Protein AF-A0A960EH08-F1 (afdb_monomer_lite)

Sequence (120 aa):
MRWGRVERCQGYRLWIGGPVPPGADAWTLGTLVIVREASAGSAHLLAHELEHVRQYEQLGMVGFLVRYLGDYLALRLRGWGHRPAYRRIPAEATAEWRARRAIGLGVVTGPELRSPTGPA

Structure (mmCIF, N/CA/C/O backbone):
data_AF-A0A960EH08-F1
#
_entry.id   AF-A0A960EH08-F1
#
loop_
_atom_site.group_PDB
_atom_site.id
_atom_site.type_symbol
_atom_site.label_atom_id
_atom_site.label_alt_id
_atom_site.label_comp_id
_atom_site.label_asym_id
_atom_site.label_entity_id
_atom_site.label_seq_id
_atom_site.pdbx_PDB_ins_code
_atom_site.Cartn_x
_atom_site.Cartn_y
_atom_site.Cartn_z
_atom_site.occupancy
_atom_site.B_iso_or_equiv
_atom_site.auth_seq_id
_atom_site.auth_comp_id
_atom_site.auth_asym_id
_atom_site.auth_atom_id
_atom_site.pdbx_PDB_model_num
ATOM 1 N N . MET A 1 1 ? -0.798 -22.521 15.499 1.00 53.31 1 MET A N 1
ATOM 2 C CA . MET A 1 1 ? -0.963 -21.250 14.760 1.00 53.31 1 MET A CA 1
ATOM 3 C C . MET A 1 1 ? -2.203 -20.559 15.305 1.00 53.31 1 MET A C 1
ATOM 5 O O . MET A 1 1 ? -3.285 -21.114 15.168 1.00 53.31 1 MET A O 1
ATOM 9 N N . ARG A 1 2 ? -2.055 -19.430 16.013 1.00 61.81 2 ARG A N 1
ATOM 10 C CA . ARG A 1 2 ? -3.208 -18.615 16.429 1.00 61.81 2 ARG A CA 1
ATOM 11 C C . ARG A 1 2 ? -3.669 -17.874 15.177 1.00 61.81 2 ARG A C 1
ATOM 13 O O . ARG A 1 2 ? -3.006 -16.941 14.744 1.00 61.81 2 ARG A O 1
ATOM 20 N N . TRP A 1 3 ? -4.735 -18.355 14.550 1.00 67.62 3 TRP A N 1
ATOM 21 C CA . TRP A 1 3 ? -5.437 -17.602 13.518 1.00 67.62 3 TRP A CA 1
ATOM 22 C C . TRP A 1 3 ? -6.000 -16.377 14.232 1.00 67.62 3 TRP A C 1
ATOM 24 O O . TRP A 1 3 ? -6.779 -16.531 15.169 1.00 67.62 3 TRP A O 1
ATOM 34 N N . GLY A 1 4 ? -5.477 -15.191 13.930 1.00 81.94 4 GLY A N 1
ATOM 35 C CA . GLY A 1 4 ? -5.832 -13.978 14.657 1.00 81.94 4 GLY A CA 1
ATOM 36 C C . GLY A 1 4 ? -7.312 -13.576 14.520 1.00 81.94 4 GLY A C 1
ATOM 37 O O . GLY A 1 4 ? -8.150 -14.358 14.080 1.00 81.94 4 GLY A O 1
ATOM 38 N N . ARG A 1 5 ? -7.664 -12.346 14.897 1.00 91.25 5 ARG A N 1
ATOM 39 C CA . ARG A 1 5 ? -9.064 -11.881 14.949 1.00 91.25 5 ARG A CA 1
ATOM 40 C C . ARG A 1 5 ? -9.444 -11.046 13.727 1.00 91.25 5 ARG A C 1
ATOM 42 O O . ARG A 1 5 ? -8.608 -10.314 13.204 1.00 91.25 5 ARG A O 1
ATOM 49 N N . VAL A 1 6 ? -10.703 -11.133 13.300 1.00 92.50 6 VAL A N 1
ATOM 50 C CA . VAL A 1 6 ? -11.250 -10.323 12.200 1.00 92.50 6 VAL A CA 1
ATOM 51 C C . VAL A 1 6 ? -12.266 -9.336 12.756 1.00 92.50 6 VAL A C 1
ATOM 53 O O . VAL A 1 6 ? -13.273 -9.733 13.337 1.00 92.50 6 VAL A O 1
ATOM 56 N N . GLU A 1 7 ? -12.012 -8.054 12.540 1.00 93.12 7 GLU A N 1
ATOM 57 C CA . GLU A 1 7 ? -12.885 -6.945 12.900 1.00 93.12 7 GLU A CA 1
ATOM 58 C C . GLU A 1 7 ? -13.563 -6.409 11.629 1.00 93.12 7 GLU A C 1
ATOM 60 O O . GLU A 1 7 ? -12.944 -6.289 10.567 1.00 93.12 7 GLU A O 1
ATOM 65 N N . ARG A 1 8 ? -14.868 -6.126 11.706 1.00 91.25 8 ARG A N 1
ATOM 66 C CA . ARG A 1 8 ? -15.603 -5.464 10.620 1.00 91.25 8 ARG A CA 1
ATOM 67 C C . ARG A 1 8 ? -15.666 -3.976 10.919 1.00 91.25 8 ARG A C 1
ATOM 69 O O . ARG A 1 8 ? -16.291 -3.574 11.896 1.00 91.25 8 ARG A O 1
ATOM 76 N N . CYS A 1 9 ? -15.051 -3.184 10.058 1.00 89.88 9 CYS A N 1
ATOM 77 C CA . CYS A 1 9 ? -15.088 -1.733 10.111 1.00 89.88 9 CYS A CA 1
ATOM 78 C C . CYS A 1 9 ? -16.018 -1.210 9.007 1.00 89.88 9 CYS A C 1
ATOM 80 O O . CYS A 1 9 ? -16.412 -1.941 8.094 1.00 89.88 9 CYS A O 1
ATOM 82 N N . GLN A 1 10 ? -16.400 0.063 9.078 1.00 87.81 10 GLN A N 1
ATOM 83 C CA . GLN A 1 10 ? -17.166 0.677 7.994 1.00 87.81 10 GLN A CA 1
ATOM 84 C C . GLN A 1 10 ? -16.272 0.795 6.750 1.00 87.81 10 GLN A C 1
ATOM 86 O O . GLN A 1 10 ? -15.239 1.456 6.793 1.00 87.81 10 GLN A O 1
ATOM 91 N N . GLY A 1 11 ? -16.648 0.114 5.665 1.00 87.50 11 GLY A N 1
ATOM 92 C CA . GLY A 1 11 ? -15.927 0.129 4.383 1.00 87.50 11 GLY A CA 1
ATOM 93 C C . GLY A 1 11 ? -14.817 -0.919 4.220 1.00 87.50 11 GLY A C 1
ATOM 94 O O . GLY A 1 11 ? -14.390 -1.173 3.100 1.00 87.50 11 GLY A O 1
ATOM 95 N N . TYR A 1 12 ? -14.371 -1.594 5.286 1.00 93.00 12 TYR A N 1
ATOM 96 C CA . TYR A 1 12 ? -13.305 -2.603 5.191 1.00 93.00 12 TYR A CA 1
ATOM 97 C C . TYR A 1 12 ? -13.356 -3.651 6.313 1.00 93.00 12 TYR A C 1
ATOM 99 O O . TYR A 1 12 ? -14.018 -3.489 7.338 1.00 93.00 12 TYR A O 1
ATOM 107 N N . ARG A 1 13 ? -12.645 -4.762 6.120 1.00 95.38 13 ARG A N 1
ATOM 108 C CA . ARG A 1 13 ? -12.419 -5.806 7.127 1.00 95.38 13 ARG A CA 1
ATOM 109 C C . ARG A 1 13 ? -10.963 -5.772 7.553 1.00 95.38 13 ARG A C 1
ATOM 111 O O . ARG A 1 13 ? -10.090 -5.773 6.693 1.00 95.38 13 ARG A O 1
ATOM 118 N N . LEU A 1 14 ? -10.712 -5.796 8.855 1.00 94.81 14 LEU A N 1
ATOM 119 C CA . LEU A 1 14 ? -9.374 -5.803 9.430 1.00 94.81 14 LEU A CA 1
ATOM 120 C C . LEU A 1 14 ? -9.086 -7.171 10.048 1.00 94.81 14 LEU A C 1
ATOM 122 O O . LEU A 1 14 ? -9.732 -7.570 11.012 1.00 94.81 14 LEU A O 1
ATOM 126 N N . TRP A 1 15 ? -8.113 -7.899 9.510 1.00 95.31 15 TRP A N 1
ATOM 127 C CA . TRP A 1 15 ? -7.642 -9.162 10.070 1.00 95.31 15 TRP A CA 1
ATOM 128 C C . TRP A 1 15 ? -6.317 -8.958 10.803 1.00 95.31 15 TRP A C 1
ATOM 130 O O . TRP A 1 15 ? -5.258 -8.821 10.193 1.00 95.31 15 TRP A O 1
ATOM 140 N N . ILE A 1 16 ? -6.375 -8.979 12.130 1.00 93.44 16 ILE A N 1
ATOM 141 C CA . ILE A 1 16 ? -5.227 -8.799 13.018 1.00 93.44 16 ILE A CA 1
ATOM 142 C C . ILE A 1 16 ? -4.640 -10.158 13.364 1.00 93.44 16 ILE A C 1
ATOM 144 O O . ILE A 1 16 ? -5.350 -11.004 13.897 1.00 93.44 16 ILE A O 1
ATOM 148 N N . GLY A 1 17 ? -3.347 -10.357 13.111 1.00 90.25 17 GLY A N 1
ATOM 149 C CA . GLY A 1 17 ? -2.667 -11.641 13.313 1.00 90.25 17 GLY A CA 1
ATOM 150 C C . GLY A 1 17 ? -2.930 -12.652 12.191 1.00 90.25 17 GLY A C 1
ATOM 151 O O . GLY A 1 17 ? -2.765 -13.854 12.395 1.00 90.25 17 GLY A O 1
ATOM 152 N N . GLY A 1 18 ? -3.380 -12.179 11.024 1.00 87.12 18 GLY A N 1
ATOM 153 C CA . GLY A 1 18 ? -3.505 -12.990 9.814 1.00 87.12 18 GLY A CA 1
ATOM 154 C C . GLY A 1 18 ? -2.160 -13.224 9.109 1.00 87.12 18 GLY A C 1
ATOM 155 O O . GLY A 1 18 ? -1.129 -12.685 9.525 1.00 87.12 18 GLY A O 1
ATOM 156 N N . PRO A 1 19 ? -2.142 -14.035 8.037 1.00 88.25 19 PRO A N 1
ATOM 157 C CA . PRO A 1 19 ? -0.931 -14.285 7.266 1.00 88.25 19 PRO A CA 1
ATOM 158 C C . PRO A 1 19 ? -0.508 -13.015 6.516 1.00 88.25 19 PRO A C 1
ATOM 160 O O . PRO A 1 19 ? -1.241 -12.499 5.673 1.00 88.25 19 PRO A O 1
ATOM 163 N N . VAL A 1 20 ? 0.695 -12.529 6.819 1.00 88.50 20 VAL A N 1
ATOM 164 C CA . VAL A 1 20 ? 1.338 -11.410 6.119 1.00 88.50 20 VAL A CA 1
ATOM 165 C C . VAL A 1 20 ? 2.650 -11.917 5.512 1.00 88.50 20 VAL A C 1
ATOM 167 O O . VAL A 1 20 ? 3.404 -12.593 6.229 1.00 88.50 20 VAL A O 1
ATOM 170 N N . PRO A 1 21 ? 2.943 -11.617 4.231 1.00 84.44 21 PRO A N 1
ATOM 171 C CA . PRO A 1 21 ? 4.178 -12.037 3.577 1.00 84.44 21 PRO A CA 1
ATOM 172 C C . PRO A 1 21 ? 5.446 -11.670 4.373 1.00 84.44 21 PRO A C 1
ATOM 174 O O . PRO A 1 21 ? 5.474 -10.642 5.059 1.00 84.44 21 PRO A O 1
ATOM 177 N N . PRO A 1 22 ? 6.521 -12.478 4.290 1.00 81.88 22 PRO A N 1
ATOM 178 C CA . PRO A 1 22 ? 7.802 -12.131 4.895 1.00 81.88 22 PRO A CA 1
ATOM 179 C C . PRO A 1 22 ? 8.301 -10.772 4.389 1.00 81.88 22 PRO A C 1
ATOM 181 O O . PRO A 1 22 ? 8.348 -10.533 3.185 1.00 81.88 22 PRO A O 1
ATOM 184 N N . GLY A 1 23 ? 8.685 -9.885 5.310 1.00 83.31 23 GLY A N 1
ATOM 185 C CA . GLY A 1 23 ? 9.169 -8.539 4.984 1.00 83.31 23 GLY A CA 1
ATOM 186 C C . GLY A 1 23 ? 8.090 -7.455 4.879 1.00 83.31 23 GLY A C 1
ATOM 187 O O . GLY A 1 23 ? 8.449 -6.303 4.647 1.00 83.31 23 GLY A O 1
ATOM 188 N N . ALA A 1 24 ? 6.814 -7.797 5.087 1.00 87.25 24 ALA A N 1
ATOM 189 C CA . ALA A 1 24 ? 5.713 -6.845 5.224 1.00 87.25 24 ALA A CA 1
ATOM 190 C C . ALA A 1 24 ? 5.060 -6.942 6.616 1.00 87.25 24 ALA A C 1
ATOM 192 O O . ALA A 1 24 ? 5.054 -8.006 7.250 1.00 87.25 24 ALA A O 1
ATOM 193 N N . ASP A 1 25 ? 4.491 -5.830 7.080 1.00 91.31 25 ASP A N 1
ATOM 194 C CA . ASP A 1 25 ? 3.759 -5.741 8.353 1.00 91.31 25 ASP A CA 1
ATOM 195 C C . ASP A 1 25 ? 2.240 -5.715 8.166 1.00 91.31 25 ASP A C 1
ATOM 197 O O . ASP A 1 25 ? 1.497 -6.101 9.074 1.00 91.31 25 ASP A O 1
ATOM 201 N N . ALA A 1 26 ? 1.793 -5.340 6.970 1.00 93.25 26 ALA A N 1
ATOM 202 C CA . ALA A 1 26 ? 0.421 -5.438 6.517 1.00 93.25 26 ALA A CA 1
ATOM 203 C C . ALA A 1 26 ? 0.358 -5.571 4.988 1.00 93.25 26 ALA A C 1
ATOM 205 O O . ALA A 1 26 ? 1.374 -5.446 4.301 1.00 93.25 26 ALA A O 1
ATOM 206 N N . TRP A 1 27 ? -0.827 -5.906 4.486 1.00 94.44 27 TRP A N 1
ATOM 207 C CA . TRP A 1 27 ? -1.172 -5.848 3.069 1.00 94.44 27 TRP A CA 1
ATOM 208 C C . TRP A 1 27 ? -2.689 -5.769 2.889 1.00 94.44 27 TRP A C 1
ATOM 210 O O . TRP A 1 27 ? -3.461 -6.249 3.730 1.00 94.44 27 TRP A O 1
ATOM 220 N N . THR A 1 28 ? -3.101 -5.203 1.757 1.00 94.31 28 THR A N 1
ATOM 221 C CA . THR A 1 28 ? -4.506 -4.991 1.407 1.00 94.31 28 THR A CA 1
ATOM 222 C C . THR A 1 28 ? -4.902 -5.775 0.162 1.00 94.31 28 THR A C 1
ATOM 224 O O . THR A 1 28 ? -4.229 -5.736 -0.871 1.00 94.31 28 THR A O 1
ATOM 227 N N . LEU A 1 29 ? -6.050 -6.447 0.241 1.00 92.69 29 LEU A N 1
ATOM 228 C CA . LEU A 1 29 ? -6.687 -7.150 -0.865 1.00 92.69 29 LEU A CA 1
ATOM 229 C C . LEU A 1 29 ? -8.155 -6.723 -0.979 1.00 92.69 29 LEU A C 1
ATOM 231 O O . LEU A 1 29 ? -9.023 -7.205 -0.246 1.00 92.69 29 LEU A O 1
ATOM 235 N N . GLY A 1 30 ? -8.442 -5.808 -1.907 1.00 92.56 30 GLY A N 1
ATOM 236 C CA . GLY A 1 30 ? -9.772 -5.216 -2.039 1.00 92.56 30 GLY A CA 1
ATOM 237 C C . GLY A 1 30 ? -10.152 -4.452 -0.770 1.00 92.56 30 GLY A C 1
ATOM 238 O O . GLY A 1 30 ? -9.478 -3.499 -0.398 1.00 92.56 30 GLY A O 1
ATOM 239 N N . THR A 1 31 ? -11.205 -4.900 -0.084 1.00 93.94 31 THR A N 1
ATOM 240 C CA . THR A 1 31 ? -11.665 -4.330 1.197 1.00 93.94 31 THR A CA 1
ATOM 241 C C . THR A 1 31 ? -11.142 -5.086 2.421 1.00 93.94 3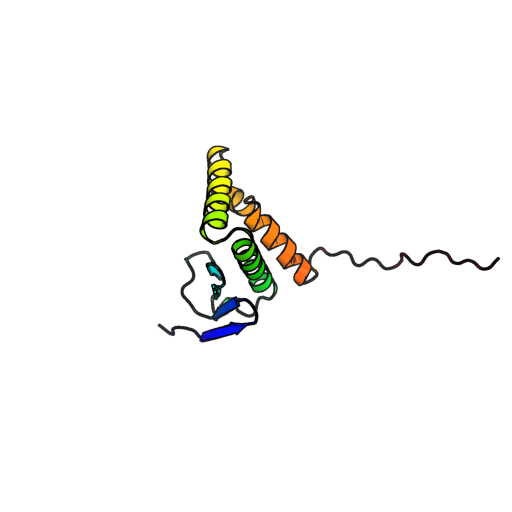1 THR A C 1
ATOM 243 O O . THR A 1 31 ? -11.594 -4.842 3.538 1.00 93.94 31 THR A O 1
ATOM 246 N N . LEU A 1 32 ? -10.237 -6.053 2.244 1.00 95.38 32 LEU A N 1
ATOM 247 C CA . LEU A 1 32 ? -9.616 -6.795 3.341 1.00 95.38 32 LEU A CA 1
ATOM 248 C C . LEU A 1 32 ? -8.212 -6.253 3.610 1.00 95.38 32 LEU A C 1
ATOM 250 O O . LEU A 1 32 ? -7.335 -6.359 2.760 1.00 95.38 32 LEU A O 1
ATOM 254 N N . VAL A 1 33 ? -8.002 -5.748 4.819 1.00 95.62 33 VAL A N 1
ATOM 255 C CA . VAL A 1 33 ? -6.704 -5.335 5.350 1.00 95.62 33 VAL A CA 1
ATOM 256 C C . VAL A 1 33 ? -6.228 -6.414 6.314 1.00 95.62 33 VAL A C 1
ATOM 258 O O . VAL A 1 33 ? -6.939 -6.757 7.259 1.00 95.62 33 VAL A O 1
ATOM 261 N N . ILE A 1 34 ? -5.042 -6.972 6.091 1.00 95.19 34 ILE A N 1
ATOM 262 C CA . ILE A 1 34 ? -4.451 -7.989 6.967 1.00 95.19 34 ILE A CA 1
ATOM 263 C C . ILE A 1 34 ? -3.192 -7.397 7.589 1.00 95.19 34 ILE A C 1
ATOM 265 O O . ILE A 1 34 ? -2.293 -6.972 6.870 1.00 95.19 34 ILE A O 1
ATOM 269 N N . VAL A 1 35 ? -3.117 -7.390 8.920 1.00 94.38 35 VAL A N 1
ATOM 270 C CA . VAL A 1 35 ? -2.032 -6.761 9.688 1.00 94.38 35 VAL A CA 1
ATOM 271 C C . VAL A 1 35 ? -1.437 -7.767 10.664 1.00 94.38 35 VAL A C 1
ATOM 273 O O . VAL A 1 35 ? -2.149 -8.569 11.279 1.00 94.38 35 VAL A O 1
ATOM 276 N N . ARG A 1 36 ? -0.118 -7.720 10.849 1.00 93.19 36 ARG A N 1
ATOM 277 C CA . ARG A 1 36 ? 0.578 -8.497 11.879 1.00 93.19 36 ARG A CA 1
ATOM 278 C C . ARG A 1 36 ? 0.152 -8.019 13.271 1.00 93.19 36 ARG A C 1
ATOM 280 O O . ARG A 1 36 ? 0.019 -6.824 13.502 1.00 93.19 36 ARG A O 1
ATOM 287 N N . GLU A 1 37 ? -0.014 -8.936 14.226 1.00 89.50 37 GLU A N 1
ATOM 288 C CA . GLU A 1 37 ? -0.472 -8.593 15.590 1.00 89.50 37 GLU A CA 1
ATOM 289 C C . GLU A 1 37 ? 0.401 -7.507 16.248 1.00 89.50 37 GLU A C 1
ATOM 291 O O . GLU A 1 37 ? -0.132 -6.566 16.828 1.00 89.50 37 GLU A O 1
ATOM 296 N N . ALA A 1 38 ? 1.724 -7.569 16.055 1.00 89.81 38 ALA A N 1
ATOM 297 C CA . ALA A 1 38 ? 2.680 -6.581 16.565 1.00 89.81 38 ALA A CA 1
ATOM 298 C C . ALA A 1 38 ? 2.502 -5.162 15.987 1.00 89.81 38 ALA A C 1
ATOM 300 O O . ALA A 1 38 ? 2.889 -4.189 16.627 1.00 89.81 38 ALA A O 1
ATOM 301 N N . SER A 1 39 ? 1.907 -5.040 14.800 1.00 90.81 39 SER A N 1
ATOM 302 C CA . SER A 1 39 ? 1.779 -3.775 14.066 1.00 90.81 39 SER A CA 1
ATOM 303 C C . SER A 1 39 ? 0.348 -3.229 14.070 1.00 90.81 39 SER A C 1
ATOM 305 O O . SER A 1 39 ? 0.097 -2.150 13.539 1.00 90.81 39 SER A O 1
ATOM 307 N N . ALA A 1 40 ? -0.592 -3.937 14.706 1.00 88.50 40 ALA A N 1
ATOM 308 C CA . ALA A 1 40 ? -2.013 -3.588 14.729 1.00 88.50 40 ALA A CA 1
ATOM 309 C C . ALA A 1 40 ? -2.320 -2.244 15.416 1.00 88.50 40 ALA A C 1
ATOM 311 O O . ALA A 1 40 ? -3.341 -1.631 15.126 1.00 88.50 40 ALA A O 1
ATOM 312 N N . GLY A 1 41 ? -1.443 -1.776 16.310 1.00 89.19 41 GLY A N 1
ATOM 313 C CA . GLY A 1 41 ? -1.575 -0.474 16.972 1.00 89.19 41 GLY A CA 1
ATOM 314 C C . GLY A 1 41 ? -1.055 0.715 16.156 1.00 89.19 41 GLY A C 1
ATOM 315 O O . GLY A 1 41 ? -1.152 1.852 16.612 1.00 89.19 41 GLY A O 1
ATOM 316 N N . SER A 1 42 ? -0.473 0.488 14.974 1.00 93.75 42 SER A N 1
ATOM 317 C CA . SER A 1 42 ? 0.110 1.564 14.171 1.00 93.75 42 SER A CA 1
ATOM 318 C C . SER A 1 42 ? -0.961 2.301 13.366 1.00 93.75 42 SER A C 1
ATOM 320 O O . SER A 1 42 ? -1.429 1.820 12.334 1.00 93.75 42 SER A O 1
ATOM 322 N N . ALA A 1 43 ? -1.309 3.511 13.814 1.00 93.25 43 ALA A N 1
ATOM 323 C CA . ALA A 1 43 ? -2.229 4.392 13.095 1.00 93.25 43 ALA A CA 1
ATOM 324 C C . ALA A 1 43 ? -1.703 4.777 11.700 1.00 93.25 4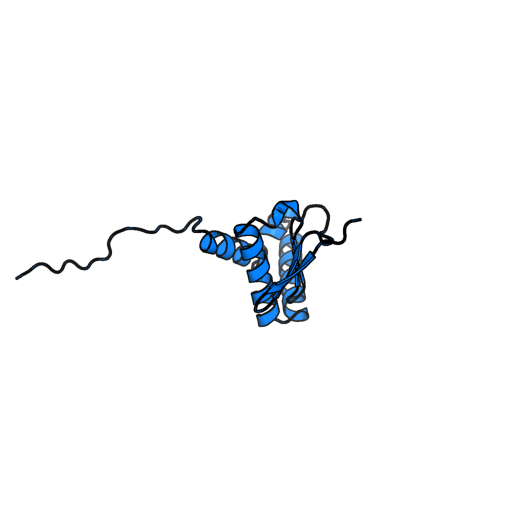3 ALA A C 1
ATOM 326 O O . ALA A 1 43 ? -2.483 4.876 10.756 1.00 93.25 43 ALA A O 1
ATOM 327 N N . HIS A 1 44 ? -0.382 4.950 11.555 1.00 95.19 44 HIS A N 1
ATOM 328 C CA . HIS A 1 44 ? 0.260 5.208 10.261 1.00 95.19 44 HIS A CA 1
ATOM 329 C C . HIS A 1 44 ? 0.087 4.025 9.306 1.00 95.19 44 HIS A C 1
ATOM 331 O O . HIS A 1 44 ? -0.383 4.219 8.188 1.00 95.19 44 HIS A O 1
ATOM 337 N N . LEU A 1 45 ? 0.390 2.805 9.764 1.00 94.75 45 LEU A N 1
ATOM 338 C CA . LEU A 1 45 ? 0.268 1.601 8.939 1.00 94.75 45 LEU A CA 1
ATOM 339 C C . LEU A 1 45 ? -1.183 1.374 8.514 1.00 94.75 45 LEU A C 1
ATOM 341 O O . LEU A 1 45 ? -1.450 1.130 7.344 1.00 94.75 45 LEU A O 1
ATOM 345 N N . LEU A 1 46 ? -2.132 1.515 9.443 1.00 94.94 46 LEU A N 1
ATOM 346 C CA . LEU A 1 46 ? -3.547 1.381 9.114 1.00 94.94 46 LEU A CA 1
ATOM 347 C C . LEU A 1 46 ? -3.984 2.435 8.087 1.00 94.94 46 LEU A C 1
ATOM 349 O O . LEU A 1 46 ? -4.655 2.097 7.119 1.00 94.94 46 LEU A O 1
ATOM 353 N N . ALA A 1 47 ? -3.575 3.696 8.253 1.00 95.62 47 ALA A N 1
ATOM 354 C CA . ALA A 1 47 ? -3.895 4.754 7.298 1.00 95.62 47 ALA A CA 1
ATOM 355 C C . ALA A 1 47 ? -3.294 4.500 5.902 1.00 95.62 47 ALA A C 1
ATOM 357 O O . ALA A 1 47 ? -3.924 4.846 4.902 1.00 95.62 47 ALA A O 1
ATOM 358 N N . HIS A 1 48 ? -2.114 3.875 5.826 1.00 97.19 48 HIS A N 1
ATOM 359 C CA . HIS A 1 48 ? -1.497 3.446 4.565 1.00 97.19 48 HIS A CA 1
ATOM 360 C C . HIS A 1 48 ? -2.343 2.377 3.869 1.00 97.19 48 HIS A C 1
ATOM 362 O O . HIS A 1 48 ? -2.728 2.545 2.714 1.00 97.19 48 HIS A O 1
ATOM 368 N N . GLU A 1 49 ? -2.706 1.314 4.587 1.00 96.56 49 GLU A N 1
ATOM 369 C CA . GLU A 1 49 ? -3.522 0.224 4.037 1.00 96.56 49 GLU A CA 1
ATOM 370 C C . GLU A 1 49 ? -4.925 0.692 3.613 1.00 96.56 49 GLU A C 1
ATOM 372 O O . GLU A 1 49 ? -5.448 0.275 2.579 1.00 96.56 49 GLU A O 1
ATOM 377 N N . LEU A 1 50 ? -5.528 1.628 4.352 1.00 96.00 50 LEU A N 1
ATOM 378 C CA . LEU A 1 50 ? -6.821 2.209 3.979 1.00 96.00 50 LEU A CA 1
ATOM 379 C C . LEU A 1 50 ? -6.767 3.016 2.681 1.00 96.00 50 LEU A C 1
ATOM 381 O O . LEU A 1 50 ? -7.757 3.058 1.948 1.00 96.00 50 LEU A O 1
ATOM 385 N N . GLU A 1 51 ? -5.626 3.618 2.345 1.00 97.38 51 GLU A N 1
ATOM 386 C CA . GLU A 1 51 ? -5.479 4.245 1.035 1.00 97.38 51 GLU A CA 1
ATOM 387 C C . GLU A 1 51 ? -5.462 3.198 -0.086 1.00 97.38 51 GLU A C 1
ATOM 389 O O . GLU A 1 51 ? -6.032 3.451 -1.147 1.00 97.38 51 GLU A O 1
ATOM 394 N N . HIS A 1 52 ? -4.907 2.004 0.142 1.00 97.06 52 HIS A N 1
ATOM 395 C CA . HIS A 1 52 ? -5.032 0.906 -0.817 1.00 97.06 52 HIS A CA 1
ATOM 396 C C . HIS A 1 52 ? -6.478 0.426 -0.959 1.00 97.06 52 HIS A C 1
ATOM 398 O O . HIS A 1 52 ? -6.911 0.192 -2.086 1.00 97.06 52 HIS A O 1
ATOM 404 N N . VAL A 1 53 ? -7.257 0.358 0.129 1.00 96.00 53 VAL A N 1
ATOM 4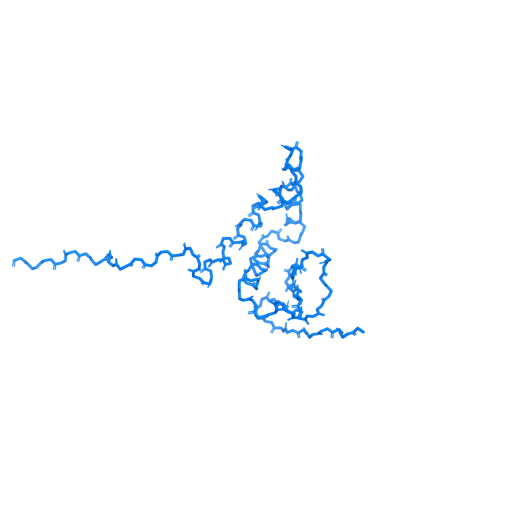05 C CA . VAL A 1 53 ? -8.705 0.071 0.046 1.00 96.00 53 VAL A CA 1
ATOM 406 C C . VAL A 1 53 ? -9.392 1.095 -0.860 1.00 96.00 53 VAL A C 1
ATOM 408 O O . VAL A 1 53 ? -10.064 0.718 -1.817 1.00 96.00 53 VAL A O 1
ATOM 411 N N . ARG A 1 54 ? -9.140 2.392 -0.640 1.00 95.44 54 ARG A N 1
ATOM 412 C CA . ARG A 1 54 ? -9.695 3.475 -1.468 1.00 95.44 54 ARG A CA 1
ATOM 413 C C . ARG A 1 54 ? -9.282 3.355 -2.942 1.00 95.44 54 ARG A C 1
ATOM 415 O O . ARG A 1 54 ? -10.081 3.611 -3.842 1.00 95.44 54 ARG A O 1
ATOM 422 N N . GLN A 1 55 ? -8.030 2.983 -3.208 1.00 96.44 55 GLN A N 1
ATOM 423 C CA . GLN A 1 55 ? -7.517 2.774 -4.567 1.00 96.44 55 GLN A CA 1
ATOM 424 C C . GLN A 1 55 ? -8.179 1.563 -5.245 1.00 96.44 55 GLN A C 1
ATOM 426 O O . GLN A 1 55 ? -8.539 1.647 -6.422 1.00 96.44 55 GLN A O 1
ATOM 431 N N . TYR A 1 56 ? -8.394 0.471 -4.507 1.00 95.62 56 TYR A N 1
ATOM 432 C CA . TYR A 1 56 ? -9.145 -0.693 -4.977 1.00 95.62 56 TYR A CA 1
ATOM 433 C C . TYR A 1 56 ? -10.605 -0.360 -5.280 1.00 95.62 56 TYR A C 1
ATOM 435 O O . TYR A 1 56 ? -11.130 -0.830 -6.286 1.00 95.62 56 TYR A O 1
ATOM 443 N N . GLU A 1 57 ? -11.257 0.458 -4.456 1.00 94.19 57 GLU A N 1
ATOM 444 C CA . GLU A 1 57 ? -12.630 0.915 -4.705 1.00 94.19 57 GLU A CA 1
ATOM 445 C C . GLU A 1 57 ? -12.732 1.776 -5.973 1.00 94.19 57 GLU A C 1
ATOM 447 O O . GLU A 1 57 ? -13.711 1.679 -6.707 1.00 94.19 57 GLU A O 1
ATOM 452 N N . GLN A 1 58 ? -11.710 2.584 -6.271 1.00 95.38 58 GLN A N 1
ATOM 453 C CA . GLN A 1 58 ? -11.701 3.480 -7.438 1.00 95.38 58 GLN A CA 1
ATOM 454 C C . GLN A 1 58 ? -11.388 2.787 -8.756 1.00 95.38 58 GLN A C 1
ATOM 456 O O . GLN A 1 58 ? -11.970 3.129 -9.783 1.00 95.38 58 GLN A O 1
ATOM 461 N N . LEU A 1 59 ? -10.434 1.858 -8.746 1.00 93.88 59 LEU A N 1
ATOM 462 C CA . LEU A 1 59 ? -9.929 1.213 -9.961 1.00 93.88 59 LEU A CA 1
ATOM 463 C C . LEU A 1 59 ? -10.480 -0.206 -10.150 1.00 93.88 59 LEU A C 1
ATOM 465 O O . LEU A 1 59 ? -10.268 -0.819 -11.198 1.00 93.88 59 LEU A O 1
ATOM 469 N N . GLY A 1 60 ? -11.153 -0.751 -9.137 1.00 94.69 60 GLY A N 1
ATOM 470 C CA . GLY A 1 60 ? -11.445 -2.175 -9.040 1.00 94.69 60 GLY A CA 1
ATOM 471 C C . GLY A 1 60 ? -10.181 -3.012 -8.804 1.00 94.69 60 GLY A C 1
ATOM 472 O O . GLY A 1 60 ? -9.047 -2.556 -8.960 1.00 94.69 60 GLY A O 1
ATOM 473 N N . MET A 1 61 ? -10.374 -4.288 -8.462 1.00 92.19 61 MET A N 1
ATOM 474 C CA . MET A 1 61 ? -9.266 -5.211 -8.176 1.00 92.19 61 MET A CA 1
ATOM 475 C C . MET A 1 61 ? -8.301 -5.356 -9.358 1.00 92.19 61 MET A C 1
ATOM 477 O O . MET A 1 61 ? -7.092 -5.208 -9.199 1.00 92.19 61 MET A O 1
ATOM 481 N N . VAL A 1 62 ? -8.836 -5.607 -10.554 1.00 94.56 62 VAL A N 1
ATOM 482 C CA . VAL A 1 62 ? -8.022 -5.826 -11.758 1.00 94.56 62 VAL A CA 1
ATOM 483 C C . VAL A 1 62 ? -7.325 -4.537 -12.192 1.00 94.56 62 VAL A C 1
ATOM 485 O O . VAL A 1 62 ? -6.127 -4.561 -12.465 1.00 94.56 62 VAL A O 1
ATOM 488 N N . GLY A 1 63 ? -8.041 -3.408 -12.215 1.00 95.38 63 GLY A N 1
ATOM 489 C CA . GLY A 1 63 ? -7.474 -2.124 -12.631 1.00 95.38 63 GLY A CA 1
ATOM 490 C C . GLY A 1 63 ? -6.341 -1.670 -11.715 1.00 95.38 63 GLY A C 1
ATOM 491 O O . GLY A 1 63 ? -5.288 -1.252 -12.201 1.00 95.38 63 GLY A O 1
ATOM 492 N N . PHE A 1 64 ? -6.511 -1.835 -10.399 1.00 95.38 64 PHE A N 1
ATOM 493 C CA . PHE A 1 64 ? -5.456 -1.545 -9.436 1.00 95.38 64 PHE A CA 1
ATOM 494 C C . PHE A 1 64 ? -4.217 -2.419 -9.663 1.00 95.38 64 PHE A C 1
ATOM 496 O O . PHE A 1 64 ? -3.117 -1.888 -9.792 1.00 95.38 64 PHE A O 1
ATOM 503 N N . LEU A 1 65 ? -4.384 -3.742 -9.778 1.00 94.12 65 LEU A N 1
ATOM 504 C CA . LEU A 1 65 ? -3.262 -4.668 -9.963 1.00 94.12 65 LEU A CA 1
ATOM 505 C C . LEU A 1 65 ? -2.505 -4.415 -11.269 1.00 94.12 65 LEU A C 1
ATOM 507 O O . LEU A 1 65 ? -1.275 -4.381 -11.263 1.00 94.12 65 LEU A O 1
ATOM 511 N N . VAL A 1 66 ? -3.216 -4.190 -12.378 1.00 96.75 66 VAL A N 1
ATOM 512 C CA . VAL A 1 66 ? -2.592 -3.868 -13.671 1.00 96.75 66 VAL A CA 1
ATOM 513 C C . VAL A 1 66 ? -1.779 -2.582 -13.563 1.00 96.75 66 VAL A C 1
ATOM 515 O O . VAL A 1 66 ? -0.632 -2.546 -14.011 1.00 96.75 66 VAL A O 1
ATOM 518 N N . ARG A 1 67 ? -2.333 -1.537 -12.935 1.00 96.12 67 ARG A N 1
ATOM 519 C CA . ARG A 1 67 ? -1.621 -0.269 -12.764 1.00 96.12 67 ARG A CA 1
ATOM 520 C C . ARG A 1 67 ? -0.393 -0.425 -11.870 1.00 96.12 67 ARG A C 1
ATOM 522 O O . ARG A 1 67 ? 0.689 0.018 -12.242 1.00 96.12 67 ARG A O 1
ATOM 529 N N . TYR A 1 68 ? -0.562 -1.087 -10.730 1.00 95.19 68 TYR A N 1
ATOM 530 C CA . TYR A 1 68 ? 0.490 -1.314 -9.748 1.00 95.19 68 TYR A CA 1
ATOM 531 C C . TYR A 1 68 ? 1.665 -2.090 -10.351 1.00 95.19 68 TYR A C 1
ATOM 533 O O . TYR A 1 68 ? 2.817 -1.655 -10.281 1.00 95.19 68 TYR A O 1
ATOM 541 N N . LEU A 1 69 ? 1.373 -3.228 -10.988 1.00 96.00 69 LEU A N 1
ATOM 542 C CA . LEU A 1 69 ? 2.389 -4.071 -11.611 1.00 96.00 69 LEU A CA 1
ATOM 543 C C . LEU A 1 69 ? 3.014 -3.387 -12.828 1.00 96.00 69 LEU A C 1
ATOM 545 O O . LEU A 1 69 ? 4.225 -3.480 -13.008 1.00 96.00 69 LEU A O 1
ATOM 549 N N . GLY A 1 70 ? 2.232 -2.659 -13.628 1.00 97.69 70 GLY A N 1
ATOM 550 C CA . GLY A 1 70 ? 2.741 -1.877 -14.754 1.00 97.69 70 GLY A CA 1
ATOM 551 C C . GLY A 1 70 ? 3.751 -0.814 -14.317 1.00 97.69 70 GLY A C 1
ATOM 552 O O . GLY A 1 70 ? 4.855 -0.758 -14.862 1.00 97.69 70 GLY A O 1
ATOM 553 N N . ASP A 1 71 ? 3.419 -0.028 -13.290 1.00 96.56 71 ASP A N 1
ATOM 554 C CA . ASP A 1 71 ? 4.313 0.993 -12.731 1.00 96.56 71 ASP A CA 1
ATOM 555 C C . ASP A 1 71 ? 5.582 0.352 -12.132 1.00 96.56 71 ASP A C 1
ATOM 557 O O . ASP A 1 71 ? 6.698 0.822 -12.378 1.00 96.56 71 ASP A O 1
ATOM 561 N N . TYR A 1 72 ? 5.442 -0.769 -11.412 1.00 96.00 72 TYR A N 1
ATOM 562 C CA . TYR A 1 72 ? 6.582 -1.525 -10.886 1.00 96.00 72 TYR A CA 1
ATOM 563 C C . TYR A 1 72 ? 7.506 -2.030 -12.001 1.00 96.00 72 TYR A C 1
ATOM 565 O O . TYR A 1 72 ? 8.716 -1.798 -11.953 1.00 96.00 72 TYR A O 1
ATOM 573 N N . LEU A 1 73 ? 6.956 -2.692 -13.022 1.00 97.25 73 LEU A N 1
ATOM 574 C CA . LEU A 1 73 ? 7.728 -3.230 -14.141 1.00 97.25 73 LEU A CA 1
ATOM 575 C C . LEU A 1 73 ? 8.415 -2.115 -14.927 1.00 97.25 73 LEU A C 1
ATOM 577 O O . LEU A 1 73 ? 9.604 -2.231 -15.212 1.00 97.25 73 LEU A O 1
ATOM 581 N N . ALA A 1 74 ? 7.730 -1.002 -15.198 1.00 97.62 74 ALA A N 1
ATOM 582 C CA . ALA A 1 74 ? 8.330 0.153 -15.860 1.00 97.62 74 ALA A CA 1
ATOM 583 C C . ALA A 1 74 ? 9.539 0.700 -15.079 1.00 97.62 74 ALA A C 1
ATOM 585 O O . ALA A 1 74 ? 10.572 1.018 -15.668 1.00 97.62 74 ALA A O 1
ATOM 586 N N . LEU A 1 75 ? 9.454 0.771 -13.746 1.00 96.81 75 LEU A N 1
ATOM 587 C CA . LEU A 1 75 ? 10.574 1.189 -12.898 1.00 96.81 75 LEU A CA 1
ATOM 588 C C . LEU A 1 75 ? 11.714 0.162 -12.896 1.00 96.81 75 LEU A C 1
ATOM 590 O O . LEU A 1 75 ? 12.881 0.545 -12.979 1.00 96.81 75 LEU A O 1
ATOM 594 N N . ARG A 1 76 ? 11.401 -1.137 -12.858 1.00 97.19 76 ARG A N 1
ATOM 595 C CA . ARG A 1 76 ? 12.409 -2.205 -12.954 1.00 97.19 76 ARG A CA 1
ATOM 596 C C . ARG A 1 76 ? 13.133 -2.183 -14.303 1.00 97.19 76 ARG A C 1
ATOM 598 O O . ARG A 1 76 ? 14.355 -2.303 -14.320 1.00 97.19 76 ARG A O 1
ATOM 605 N N . LEU A 1 77 ? 12.412 -1.950 -15.402 1.00 96.81 77 LEU A N 1
AT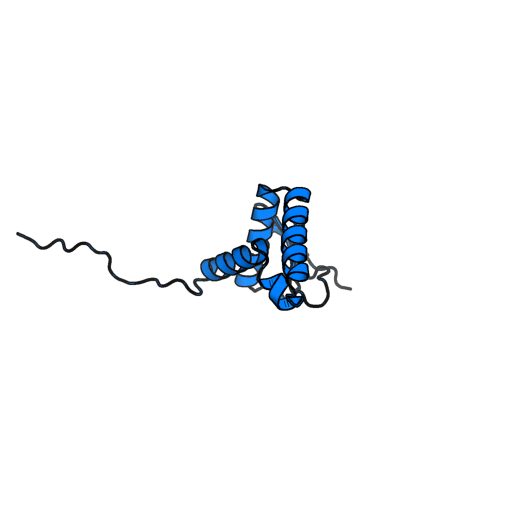OM 606 C CA . LEU A 1 77 ? 12.973 -1.805 -16.752 1.00 96.81 77 LEU A CA 1
ATOM 607 C C . LEU A 1 77 ? 13.834 -0.542 -16.902 1.00 96.81 77 LEU A C 1
ATOM 609 O O . LEU A 1 77 ? 14.791 -0.539 -17.666 1.00 96.81 77 LEU A O 1
ATOM 613 N N . ARG A 1 78 ? 13.561 0.506 -16.117 1.00 95.94 78 ARG A N 1
ATOM 614 C CA . ARG A 1 78 ? 14.415 1.703 -15.998 1.00 95.94 78 ARG A CA 1
ATOM 615 C C . ARG A 1 78 ? 15.669 1.484 -15.134 1.00 95.94 78 ARG A C 1
ATOM 617 O O . ARG A 1 78 ? 16.362 2.446 -14.823 1.00 95.94 78 ARG A O 1
ATOM 624 N N . GLY A 1 79 ? 15.949 0.250 -14.710 1.00 95.88 79 GLY A N 1
ATOM 625 C CA . GLY A 1 79 ? 17.150 -0.109 -13.951 1.00 95.88 79 GLY A CA 1
ATOM 626 C C . GLY A 1 79 ? 17.048 0.107 -12.439 1.00 95.88 79 GLY A C 1
ATOM 627 O O . GLY A 1 79 ? 18.020 -0.122 -11.719 1.00 95.88 79 GLY A O 1
ATOM 628 N N . TRP A 1 80 ? 15.887 0.506 -11.909 1.00 95.00 80 TRP A N 1
ATOM 629 C CA . TRP A 1 80 ? 15.733 0.664 -10.463 1.00 95.00 80 TRP A CA 1
ATOM 630 C C . TRP A 1 80 ? 15.750 -0.693 -9.762 1.00 95.00 80 TRP A C 1
ATOM 632 O O . TRP A 1 80 ? 15.005 -1.599 -10.134 1.00 95.00 80 TRP A O 1
ATOM 642 N N . GLY A 1 81 ? 16.541 -0.820 -8.691 1.00 94.88 81 GLY A N 1
ATOM 643 C CA . GLY A 1 81 ? 16.481 -1.945 -7.748 1.00 94.88 81 GLY A CA 1
ATOM 644 C C . GLY A 1 81 ? 15.070 -2.173 -7.176 1.00 94.88 81 GLY A C 1
ATOM 645 O O . GLY A 1 81 ? 14.235 -1.274 -7.206 1.00 94.88 81 GLY A O 1
ATOM 646 N N . HIS A 1 82 ? 14.796 -3.353 -6.608 1.00 92.50 82 HIS A N 1
ATOM 647 C CA . HIS A 1 82 ? 13.462 -3.698 -6.086 1.00 92.50 82 HIS A CA 1
ATOM 648 C C . HIS A 1 82 ? 12.921 -2.663 -5.080 1.00 92.50 82 HIS A C 1
ATOM 650 O O . HIS A 1 82 ? 11.872 -2.072 -5.312 1.00 92.50 82 HIS A O 1
ATOM 656 N N . ARG A 1 83 ? 13.670 -2.375 -4.006 1.00 92.56 83 ARG A N 1
ATOM 657 C CA . ARG A 1 83 ? 13.285 -1.384 -2.981 1.00 92.56 83 ARG A CA 1
ATOM 658 C C . ARG A 1 83 ? 13.023 0.024 -3.541 1.00 92.56 83 ARG A C 1
ATOM 660 O O . ARG A 1 83 ? 11.977 0.592 -3.230 1.00 92.56 83 ARG A O 1
ATOM 667 N N . PRO A 1 84 ? 13.935 0.631 -4.327 1.00 94.06 84 PRO A N 1
ATOM 668 C CA . PRO A 1 84 ? 13.694 1.966 -4.863 1.00 94.06 84 PRO A CA 1
ATOM 669 C C . PRO A 1 84 ? 12.613 2.005 -5.949 1.00 94.06 84 PRO A C 1
ATOM 671 O O . PRO A 1 84 ? 11.997 3.059 -6.091 1.00 94.06 84 PRO A O 1
ATOM 674 N N . ALA A 1 85 ? 12.374 0.908 -6.679 1.00 95.06 85 ALA A N 1
ATOM 675 C CA . ALA A 1 85 ? 11.238 0.782 -7.590 1.00 95.06 85 ALA A CA 1
ATOM 676 C C . ALA A 1 85 ? 9.922 0.735 -6.805 1.00 95.06 85 ALA A C 1
ATOM 678 O O . ALA A 1 85 ? 9.049 1.557 -7.047 1.00 95.06 85 ALA A O 1
ATOM 679 N N . TYR A 1 86 ? 9.822 -0.145 -5.803 1.00 93.12 86 TYR A N 1
ATOM 680 C CA . TYR A 1 86 ? 8.641 -0.291 -4.948 1.00 93.12 86 TYR A CA 1
ATOM 681 C C . TYR A 1 86 ? 8.191 1.051 -4.355 1.00 93.12 86 TYR A C 1
ATOM 683 O O . TYR A 1 86 ? 7.077 1.499 -4.590 1.00 93.12 86 TYR A O 1
ATOM 691 N N . ARG A 1 87 ? 9.104 1.777 -3.696 1.00 94.06 87 ARG A N 1
ATOM 692 C CA . ARG A 1 87 ? 8.795 3.079 -3.069 1.00 94.06 87 ARG A CA 1
ATOM 693 C C . ARG A 1 87 ? 8.395 4.185 -4.053 1.00 94.06 87 ARG A C 1
ATOM 695 O O . ARG A 1 87 ? 7.916 5.227 -3.624 1.00 94.06 87 ARG A O 1
ATOM 702 N N . ARG A 1 88 ? 8.665 4.006 -5.348 1.00 95.88 88 ARG A N 1
ATOM 703 C CA . ARG A 1 88 ? 8.345 4.976 -6.407 1.00 95.88 88 ARG A CA 1
ATOM 704 C C . ARG A 1 88 ? 7.046 4.656 -7.133 1.00 95.88 88 ARG A C 1
ATOM 706 O O . ARG A 1 88 ? 6.622 5.469 -7.950 1.00 95.88 88 ARG A O 1
ATOM 713 N N . ILE A 1 89 ? 6.426 3.508 -6.861 1.00 96.94 89 ILE A N 1
ATOM 714 C CA . ILE A 1 89 ? 5.108 3.199 -7.409 1.00 96.94 89 ILE A CA 1
ATOM 715 C C . ILE A 1 89 ? 4.146 4.308 -6.945 1.00 96.94 89 ILE A C 1
ATOM 717 O O . ILE A 1 89 ? 4.075 4.577 -5.744 1.00 96.94 89 ILE A O 1
ATOM 721 N N . PRO A 1 90 ? 3.400 4.963 -7.853 1.00 97.00 90 PRO A N 1
ATOM 722 C CA . PRO A 1 90 ? 2.482 6.043 -7.489 1.00 97.00 90 PRO A CA 1
ATOM 723 C C . PRO A 1 90 ? 1.469 5.660 -6.401 1.00 97.00 90 PRO A C 1
ATOM 725 O O . PRO A 1 90 ? 1.159 6.483 -5.537 1.00 97.00 90 PRO A O 1
ATOM 728 N N . ALA A 1 91 ? 0.989 4.412 -6.417 1.00 95.88 91 ALA A N 1
ATOM 729 C CA . ALA A 1 91 ? 0.090 3.871 -5.398 1.00 95.88 91 ALA A CA 1
ATOM 730 C C . ALA A 1 91 ? 0.730 3.869 -3.997 1.00 95.88 91 ALA A C 1
ATOM 732 O O . ALA A 1 91 ? 0.123 4.383 -3.059 1.00 95.88 91 ALA A O 1
ATOM 733 N N . GLU A 1 92 ? 1.970 3.380 -3.881 1.00 96.81 92 GLU A N 1
ATOM 734 C CA . GLU A 1 92 ? 2.755 3.362 -2.634 1.00 96.81 92 GLU A CA 1
ATOM 735 C C . GLU A 1 92 ? 3.092 4.775 -2.152 1.00 96.81 92 GLU A C 1
ATOM 737 O O . GLU A 1 92 ? 2.934 5.094 -0.977 1.00 96.81 92 GLU A O 1
ATOM 742 N N . ALA A 1 93 ? 3.518 5.654 -3.063 1.00 96.88 93 ALA A N 1
ATOM 743 C CA . ALA A 1 93 ? 3.861 7.033 -2.727 1.00 96.88 93 ALA A CA 1
ATOM 744 C C . ALA A 1 93 ? 2.643 7.820 -2.213 1.00 96.88 93 ALA A C 1
ATOM 746 O O . ALA A 1 93 ? 2.753 8.594 -1.260 1.00 96.88 93 ALA A O 1
ATOM 747 N N . THR A 1 94 ? 1.474 7.608 -2.827 1.00 96.69 94 THR A N 1
ATOM 748 C CA . THR A 1 94 ? 0.214 8.232 -2.399 1.00 96.69 94 THR A CA 1
ATOM 749 C C . THR A 1 94 ? -0.235 7.697 -1.042 1.00 96.69 94 THR A C 1
ATOM 751 O O . THR A 1 94 ? -0.622 8.495 -0.186 1.00 96.69 94 THR A O 1
ATOM 754 N N . ALA A 1 95 ? -0.157 6.378 -0.835 1.00 9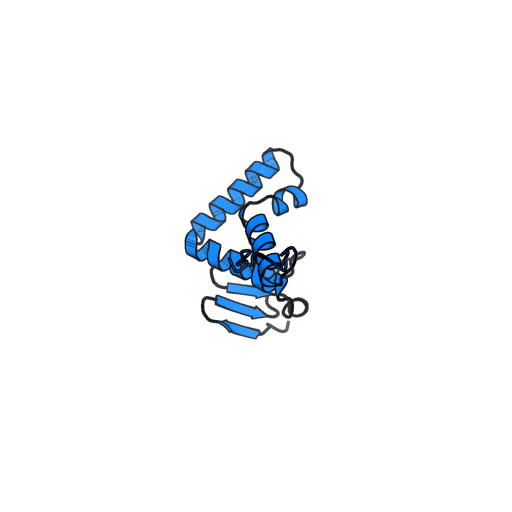6.56 95 ALA A N 1
ATOM 755 C CA . ALA A 1 95 ? -0.483 5.737 0.436 1.00 96.56 95 ALA A CA 1
ATOM 756 C C . ALA A 1 95 ? 0.393 6.271 1.573 1.00 96.56 95 ALA A C 1
ATOM 758 O O . ALA A 1 95 ? -0.138 6.788 2.555 1.00 96.56 95 ALA A O 1
ATOM 759 N N . GLU A 1 96 ? 1.709 6.322 1.373 1.00 96.31 96 GLU A N 1
ATOM 760 C CA . GLU A 1 96 ? 2.644 6.846 2.369 1.00 96.31 96 GLU A CA 1
ATOM 761 C C . GLU A 1 96 ? 2.389 8.334 2.672 1.00 96.31 96 GLU A C 1
ATOM 763 O O . GLU A 1 96 ? 2.381 8.755 3.833 1.00 96.31 96 GLU A O 1
ATOM 768 N N . TRP A 1 97 ? 2.143 9.154 1.642 1.00 95.19 97 TRP A N 1
ATOM 769 C CA . TRP A 1 97 ? 1.847 10.578 1.827 1.00 95.19 97 TRP A CA 1
ATOM 770 C C . TRP A 1 97 ? 0.552 10.799 2.619 1.00 95.19 97 TRP A C 1
ATOM 772 O O . TRP A 1 97 ? 0.529 11.606 3.554 1.00 95.19 97 TRP A O 1
ATOM 782 N N . ARG A 1 98 ? -0.528 10.078 2.287 1.00 95.12 98 ARG A N 1
ATOM 783 C CA . ARG A 1 98 ? -1.802 10.193 3.013 1.00 95.12 98 ARG A CA 1
ATOM 784 C C . ARG A 1 98 ? -1.699 9.655 4.432 1.00 95.12 98 ARG A C 1
ATOM 786 O O . ARG A 1 98 ? -2.217 10.306 5.337 1.00 95.12 98 ARG A O 1
ATOM 793 N N . ALA A 1 99 ? -0.996 8.545 4.632 1.00 95.38 99 ALA A N 1
ATOM 794 C CA . ALA A 1 99 ? -0.770 7.953 5.943 1.00 95.38 99 ALA A CA 1
ATOM 795 C C . ALA A 1 99 ? -0.069 8.927 6.892 1.00 95.38 99 ALA A C 1
ATOM 797 O O . ALA A 1 99 ? -0.534 9.159 8.006 1.00 95.38 99 ALA A O 1
ATOM 798 N N . ARG A 1 100 ? 1.007 9.576 6.427 1.00 94.56 100 ARG A N 1
ATOM 799 C CA . ARG A 1 100 ? 1.711 10.611 7.202 1.00 94.56 100 ARG A CA 1
ATOM 800 C C . ARG A 1 100 ? 0.799 11.774 7.565 1.00 94.56 100 ARG A C 1
ATOM 802 O O . ARG A 1 100 ? 0.748 12.165 8.728 1.00 94.56 100 ARG A O 1
ATOM 809 N N . ARG A 1 101 ? 0.037 12.290 6.595 1.00 92.62 101 ARG A N 1
ATOM 810 C CA . ARG A 1 101 ? -0.900 13.396 6.841 1.00 92.62 101 ARG A CA 1
ATOM 811 C C . ARG A 1 101 ? -2.003 13.031 7.827 1.00 92.62 101 ARG A C 1
ATOM 813 O O . ARG A 1 101 ? -2.375 13.883 8.625 1.00 92.62 101 ARG A O 1
ATOM 820 N N . ALA A 1 102 ? -2.501 11.796 7.793 1.00 91.12 102 ALA A N 1
ATOM 821 C CA . ALA A 1 102 ? -3.540 11.328 8.708 1.00 91.12 102 ALA A CA 1
ATOM 822 C C . ALA A 1 102 ? -3.089 11.358 10.177 1.00 91.12 102 ALA A C 1
ATOM 824 O O . ALA A 1 102 ? -3.910 11.590 11.058 1.00 91.12 102 ALA A O 1
ATOM 825 N N . ILE A 1 103 ? -1.788 11.189 10.434 1.00 92.31 103 ILE A N 1
ATOM 826 C CA . ILE A 1 103 ? -1.202 11.262 11.780 1.00 92.31 103 ILE A CA 1
ATOM 827 C C . ILE A 1 103 ? -0.467 12.585 12.056 1.00 92.31 103 ILE A C 1
ATOM 829 O O . ILE A 1 103 ? 0.298 12.682 13.010 1.00 92.31 103 ILE A O 1
ATOM 833 N N . GLY A 1 104 ? -0.663 13.602 11.209 1.00 88.25 104 GLY A N 1
ATOM 834 C CA . GLY A 1 104 ? -0.060 14.928 11.375 1.00 88.25 104 GLY A CA 1
ATOM 835 C C . GLY A 1 104 ? 1.440 15.016 11.066 1.00 88.25 104 GLY A C 1
ATOM 836 O O . GLY A 1 104 ? 2.036 16.077 11.241 1.00 88.25 104 GLY A O 1
ATOM 837 N N . LEU A 1 105 ? 2.074 13.952 10.564 1.00 84.69 105 LEU A N 1
ATOM 838 C CA . LEU A 1 105 ? 3.482 13.997 10.171 1.00 84.69 105 LEU A CA 1
ATOM 839 C C . LEU A 1 105 ? 3.659 14.787 8.871 1.00 84.69 105 LEU A C 1
ATOM 841 O O . LEU A 1 105 ? 3.040 14.491 7.848 1.00 84.69 105 LEU A O 1
ATOM 845 N N . GLY A 1 106 ? 4.553 15.778 8.902 1.00 71.38 106 GLY A N 1
ATOM 846 C CA . GLY A 1 106 ? 4.853 16.627 7.746 1.00 71.38 106 GLY A CA 1
ATOM 847 C C . GLY A 1 106 ? 3.764 17.656 7.417 1.00 71.38 106 GLY A C 1
ATOM 848 O O . GLY A 1 106 ? 3.791 18.232 6.332 1.00 71.38 106 GLY A O 1
ATOM 849 N N . VAL A 1 107 ? 2.813 17.892 8.328 1.00 75.69 107 VAL A N 1
ATOM 850 C CA . VAL A 1 107 ? 1.836 18.983 8.227 1.00 75.69 107 VAL A CA 1
ATOM 851 C C . VAL A 1 107 ? 2.368 20.182 9.010 1.00 75.69 107 VAL A C 1
ATOM 853 O O . VAL A 1 107 ? 2.562 20.097 10.218 1.00 75.69 107 VAL A O 1
ATOM 856 N N . VAL A 1 108 ? 2.599 21.307 8.333 1.00 72.31 108 VAL A N 1
ATOM 857 C CA . VAL A 1 108 ? 2.904 22.580 9.000 1.00 72.31 108 VAL A CA 1
ATOM 858 C C . VAL A 1 108 ? 1.579 23.261 9.336 1.00 72.31 108 VAL A C 1
ATOM 860 O O . VAL A 1 108 ? 0.927 23.821 8.458 1.00 72.31 108 VAL A O 1
ATOM 863 N N . THR A 1 109 ? 1.155 23.202 10.596 1.00 65.38 109 THR A N 1
ATOM 864 C CA . THR A 1 109 ? 0.087 24.066 11.117 1.00 65.38 109 THR A CA 1
ATOM 865 C C . THR A 1 109 ? 0.713 25.391 11.539 1.00 65.38 109 THR A C 1
ATOM 867 O O . THR A 1 109 ? 1.170 25.532 12.671 1.00 65.38 109 THR A O 1
ATOM 870 N N . GLY A 1 110 ? 0.811 26.346 10.616 1.00 59.34 110 GLY A N 1
ATOM 871 C CA . GLY A 1 110 ? 1.204 27.709 10.974 1.00 59.34 110 GLY A CA 1
ATOM 872 C C . GLY A 1 110 ? 0.081 28.417 11.751 1.00 59.34 110 GLY A C 1
ATOM 873 O O . GLY A 1 110 ? -1.091 28.202 11.427 1.00 59.34 110 GLY A O 1
ATOM 874 N N . PRO A 1 111 ? 0.391 29.255 12.757 1.00 68.06 111 PRO A N 1
ATOM 875 C CA . PRO A 1 111 ? -0.535 30.290 13.201 1.00 68.06 111 PRO A CA 1
ATOM 876 C C . PRO A 1 111 ? -0.577 31.417 12.143 1.00 68.06 111 PRO A C 1
ATOM 878 O O . PRO A 1 111 ? 0.399 31.625 11.435 1.00 68.06 111 PRO A O 1
ATOM 881 N N . GLU A 1 112 ? -1.695 32.146 12.051 1.00 57.84 112 GLU A N 1
ATOM 882 C CA . GLU A 1 112 ? -1.866 33.401 11.279 1.00 57.84 112 GLU A CA 1
ATOM 883 C C . GLU A 1 112 ? -2.001 33.339 9.740 1.00 57.84 112 GLU A C 1
ATOM 885 O O . GLU A 1 112 ? -1.092 33.633 8.974 1.00 57.84 112 GLU A O 1
ATOM 890 N N . LEU A 1 113 ? -3.245 33.175 9.285 1.00 56.34 113 LEU A N 1
ATOM 891 C CA . LEU A 1 113 ? -3.824 34.045 8.249 1.00 56.34 113 LEU A CA 1
ATOM 892 C C . LEU A 1 113 ? -5.082 34.688 8.854 1.00 56.34 113 LEU A C 1
ATOM 894 O O . LEU A 1 113 ? -6.207 34.446 8.425 1.00 56.34 113 LEU A O 1
ATOM 898 N N . ARG A 1 114 ? -4.911 35.457 9.939 1.00 52.31 114 ARG A N 1
ATOM 899 C CA . ARG A 1 114 ? -5.911 36.462 10.312 1.00 52.31 114 ARG A CA 1
ATOM 900 C C . ARG A 1 114 ? -5.602 37.690 9.468 1.00 52.31 114 ARG A C 1
ATOM 902 O O . ARG A 1 114 ? -4.523 38.259 9.583 1.00 52.31 114 ARG A O 1
ATOM 909 N N . SER A 1 115 ? -6.534 38.057 8.596 1.00 54.75 115 SER A N 1
ATOM 910 C CA . SER A 1 115 ? -6.506 39.316 7.858 1.00 54.75 115 SER A CA 1
ATOM 911 C C . SER A 1 115 ? -6.244 40.485 8.815 1.00 54.75 115 SER A C 1
ATOM 913 O O . SER A 1 115 ? -6.869 40.520 9.882 1.00 54.75 115 SER A O 1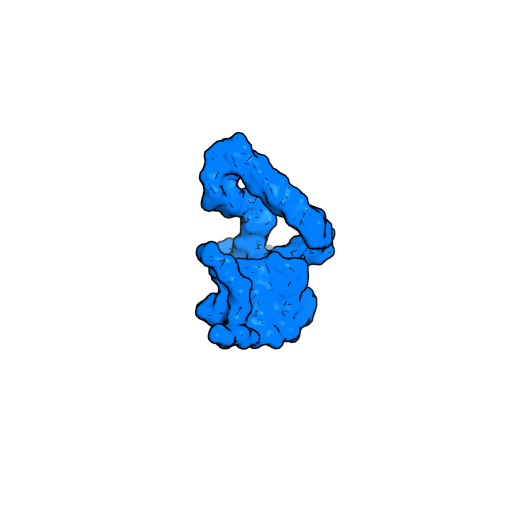
ATOM 915 N N . PRO A 1 116 ? -5.387 41.461 8.465 1.00 53.09 116 PRO A N 1
ATOM 916 C CA . PRO A 1 116 ? -5.282 42.683 9.244 1.00 53.09 116 PRO A CA 1
ATOM 917 C C . PRO A 1 116 ? -6.590 43.459 9.078 1.00 53.09 116 PRO A C 1
ATOM 919 O O . PRO A 1 116 ? -6.796 44.165 8.097 1.00 53.09 116 PRO A O 1
ATOM 922 N N . THR A 1 117 ? -7.506 43.300 10.029 1.00 60.44 117 THR A N 1
ATOM 923 C CA . THR A 1 117 ? -8.604 44.253 10.198 1.00 60.44 117 THR A CA 1
ATOM 924 C C . THR A 1 117 ? -8.066 45.317 11.144 1.00 60.44 117 THR A C 1
ATOM 926 O O . THR A 1 117 ? -8.168 45.184 12.360 1.00 60.44 117 THR A O 1
ATOM 929 N N . GLY A 1 118 ? -7.369 46.309 10.591 1.00 54.59 118 GLY A N 1
ATOM 930 C CA . GLY A 1 118 ? -7.064 47.535 11.325 1.00 54.59 118 GLY A CA 1
ATOM 931 C C . GLY A 1 118 ? -8.322 48.410 11.382 1.00 54.59 118 GLY A C 1
ATOM 932 O O . GLY A 1 118 ? -9.037 48.466 10.378 1.00 54.59 118 GLY A O 1
ATOM 933 N N . PRO A 1 119 ? -8.645 49.058 12.514 1.00 63.56 119 PRO A N 1
ATOM 934 C CA . PRO A 1 119 ? -9.675 50.087 12.527 1.00 63.56 119 PRO A CA 1
ATOM 935 C C . PRO A 1 119 ? -9.179 51.352 11.807 1.00 63.56 119 PRO A C 1
ATOM 937 O O . PRO A 1 119 ? -7.993 51.681 11.873 1.00 63.56 119 PRO A O 1
ATOM 940 N N . ALA A 1 120 ? -10.109 51.996 11.096 1.00 57.75 120 ALA A N 1
ATOM 941 C CA . ALA A 1 120 ? -9.951 53.273 10.399 1.00 57.75 120 ALA A CA 1
ATOM 942 C C . ALA A 1 120 ? -9.838 54.465 11.360 1.00 57.75 120 ALA A C 1
ATOM 944 O O . ALA A 1 120 ? -10.371 54.358 12.490 1.00 57.75 120 ALA A O 1
#

Radius of gyration: 18.62 Å; chains: 1; bounding box: 34×74×34 Å

Secondary structure (DSSP, 8-state):
----EEEEETTEEEEET----TT-SEEEETTEEEE-GGGTT-HHHHHHHHHHHHHHHHHHHHHHHHHHHHHHHHHHHTT--HHHHHTTSHHHHHHHHHHHHHTTTT----S---------

pLDDT: mean 88.7, std 12.22, range [52.31, 97.69]

Foldseek 3Di:
DPQADWDDDVLAIEGECHDDDPPDQWEEQQRYIYGYNVCVPPLLVVQLRVLVNVVCVVLPRVRSVCLQVVQLVVCVVVVDDNVVSNCPRPSNVVSNVRSCVVVPHPDDPDPDPPPPPDDD